Protein AF-A0A350UW18-F1 (afdb_monomer_lite)

Foldseek 3Di:
DPPVVVVPCPPVVVVCVVCVVVDDDDPVVLVVLLVVLLVQLVVLVVQLVVDDDPDPSNVVSVVSNVVSLVVNLCSVVVVVVPDPPPCPVVLVVSCVRRCVVVVNHD

pLDDT: mean 83.83, std 12.59, range [50.53, 97.56]

Secondary structure (DSSP, 8-state):
--GGGTTT---HHHHHHHHGGG----HHHHHHHHHHHHHHHHHHHHHHHHSPTT-HHHHHHHHHHHHHHHHHHHHHHHHHHSPTTS-HHHHHHHIIIIITTTT---

Sequence (106 aa):
MSDVQQELKFPVREARELVKDLMPPNAFIYWVDFLFHIALGWLAFIFCFKSDFLSLSQWVSFFVSAFSLFRAAIFIHELTHLRKGTFQIFRVIWNILCGFPLMIPS

Structure (mmCIF, N/CA/C/O backbone):
data_AF-A0A350UW18-F1
#
_entry.id   AF-A0A350UW18-F1
#
loop_
_atom_site.group_PDB
_atom_site.id
_atom_site.type_symbol
_atom_site.label_atom_id
_atom_site.label_alt_id
_atom_site.label_comp_id
_atom_site.label_asym_id
_atom_site.label_entity_id
_atom_site.label_seq_id
_atom_site.pdbx_PDB_ins_code
_atom_site.Cartn_x
_atom_site.Cartn_y
_atom_site.Cartn_z
_atom_site.occupancy
_atom_site.B_iso_or_equiv
_atom_site.auth_seq_id
_atom_site.auth_comp_id
_atom_site.auth_asym_id
_atom_site.auth_atom_id
_atom_site.pdbx_PDB_model_num
ATOM 1 N N . MET A 1 1 ? 10.771 11.171 55.704 1.00 50.53 1 MET A N 1
ATOM 2 C CA . MET A 1 1 ? 11.251 10.793 54.350 1.00 50.53 1 MET A CA 1
ATOM 3 C C . MET A 1 1 ? 10.412 9.656 53.741 1.00 50.53 1 MET A C 1
ATOM 5 O O . MET A 1 1 ? 10.938 8.885 52.957 1.00 50.53 1 MET A O 1
ATOM 9 N N . SER A 1 2 ? 9.116 9.545 54.063 1.00 58.28 2 SER A N 1
ATOM 10 C CA . SER A 1 2 ? 8.198 8.541 53.484 1.00 58.28 2 SER A CA 1
ATOM 11 C C . SER A 1 2 ? 7.166 9.156 52.536 1.00 58.28 2 SER A C 1
ATOM 13 O O . SER A 1 2 ? 6.803 8.534 51.544 1.00 58.28 2 SER A O 1
ATOM 15 N N . ASP A 1 3 ? 6.747 10.395 52.801 1.00 55.88 3 ASP A N 1
ATOM 16 C CA . ASP A 1 3 ? 5.551 10.961 52.159 1.00 55.88 3 ASP A CA 1
ATOM 17 C C . ASP A 1 3 ? 5.838 11.519 50.755 1.00 55.88 3 ASP A C 1
ATOM 19 O O . ASP A 1 3 ? 4.988 11.472 49.873 1.00 55.88 3 ASP A O 1
ATOM 23 N N . VAL A 1 4 ? 7.085 11.928 50.492 1.00 54.25 4 VAL A N 1
ATOM 24 C CA . VAL A 1 4 ? 7.534 12.415 49.171 1.00 54.25 4 VAL A CA 1
ATOM 25 C C . VAL A 1 4 ? 7.619 11.280 48.135 1.00 54.25 4 VAL A C 1
ATOM 27 O O . VAL A 1 4 ? 7.544 11.522 46.934 1.00 54.25 4 VAL A O 1
ATOM 30 N N . GLN A 1 5 ? 7.745 10.020 48.571 1.00 51.19 5 GLN A N 1
ATOM 31 C CA . GLN A 1 5 ? 7.893 8.874 47.666 1.00 51.19 5 GLN A CA 1
ATOM 32 C C . GLN A 1 5 ? 6.552 8.297 47.179 1.00 51.19 5 GLN A C 1
ATOM 34 O O . GLN A 1 5 ? 6.539 7.574 46.181 1.00 51.19 5 GLN A O 1
ATOM 39 N N . GLN A 1 6 ? 5.430 8.609 47.844 1.00 52.81 6 GLN A N 1
ATOM 40 C CA . GLN A 1 6 ? 4.092 8.190 47.397 1.00 52.81 6 GLN A CA 1
ATOM 41 C C . GLN A 1 6 ? 3.531 9.073 46.273 1.00 52.81 6 GLN A C 1
ATOM 43 O O . GLN A 1 6 ? 2.839 8.553 45.403 1.00 52.81 6 GLN A O 1
ATOM 48 N N . GLU A 1 7 ? 3.895 10.357 46.235 1.00 53.38 7 GLU A N 1
ATOM 49 C CA . GLU A 1 7 ? 3.477 11.328 45.204 1.00 53.38 7 GLU A CA 1
ATOM 50 C C . GLU A 1 7 ? 4.001 10.995 43.788 1.00 53.38 7 GLU A C 1
ATOM 52 O O . GLU A 1 7 ? 3.420 11.402 42.788 1.00 53.38 7 GLU A O 1
ATOM 57 N N . LEU A 1 8 ? 5.079 10.207 43.668 1.00 56.16 8 LEU A N 1
ATOM 58 C CA . LEU A 1 8 ? 5.765 9.927 42.394 1.00 56.16 8 LEU A CA 1
ATOM 59 C C . LEU A 1 8 ? 5.419 8.578 41.747 1.00 56.16 8 LEU A C 1
ATOM 61 O O . LEU A 1 8 ? 6.066 8.169 40.782 1.00 56.16 8 LEU A O 1
ATOM 65 N N . LYS A 1 9 ? 4.394 7.869 42.225 1.00 58.47 9 LYS A N 1
ATOM 66 C CA . LYS A 1 9 ? 3.823 6.745 41.473 1.00 58.47 9 LYS A CA 1
ATOM 67 C C . LYS A 1 9 ? 2.634 7.246 40.675 1.00 58.47 9 LYS A C 1
ATOM 69 O O . LYS A 1 9 ? 1.511 6.899 41.006 1.00 58.47 9 LYS A O 1
ATOM 74 N N . PHE A 1 10 ? 2.885 8.008 39.607 1.00 61.28 10 PHE A N 1
ATOM 75 C CA . PHE A 1 10 ? 1.881 8.181 38.556 1.00 61.28 10 PHE A CA 1
ATOM 76 C C . PHE A 1 10 ? 1.508 6.787 38.043 1.00 61.28 10 PHE A C 1
ATOM 78 O O . PHE A 1 10 ? 2.329 6.140 37.377 1.00 61.28 10 PHE A O 1
ATOM 85 N N . PRO A 1 11 ? 0.321 6.257 38.379 1.00 75.94 11 PRO A N 1
ATOM 86 C CA . PRO A 1 11 ? -0.048 4.922 37.966 1.00 75.94 11 PRO A CA 1
ATOM 87 C C . PRO A 1 11 ? -0.171 4.960 36.445 1.00 75.94 11 PRO A C 1
ATOM 89 O O . PRO A 1 11 ? -0.958 5.731 35.901 1.00 75.94 11 PRO A O 1
ATOM 92 N N . VAL A 1 12 ? 0.579 4.110 35.737 1.00 75.75 12 VAL A N 1
ATOM 93 C CA . VAL A 1 12 ? 0.568 4.027 34.258 1.00 75.75 12 VAL A CA 1
ATOM 94 C C . VAL A 1 12 ? -0.861 3.940 33.694 1.00 75.75 12 VAL A C 1
ATOM 96 O O . VAL A 1 12 ? -1.136 4.385 32.583 1.00 75.75 12 VAL A O 1
ATOM 99 N N . ARG A 1 13 ? -1.795 3.402 34.486 1.00 76.12 13 ARG A N 1
ATOM 100 C CA . ARG A 1 13 ? -3.225 3.332 34.185 1.00 76.12 13 ARG A CA 1
ATOM 101 C C . ARG A 1 13 ? -3.920 4.701 34.115 1.00 76.12 13 ARG A C 1
ATOM 103 O O . ARG A 1 13 ? -4.663 4.913 33.165 1.00 76.12 13 ARG A O 1
ATOM 110 N N . GLU A 1 14 ? -3.690 5.606 35.066 1.00 81.50 14 GLU A N 1
ATOM 111 C CA . GLU A 1 14 ? -4.287 6.957 35.062 1.00 81.50 14 GLU A CA 1
ATOM 112 C C . GLU A 1 14 ? -3.749 7.798 33.905 1.00 81.50 14 GLU A C 1
ATOM 114 O O . GLU A 1 14 ? -4.520 8.424 33.181 1.00 81.50 14 GLU A O 1
ATOM 119 N N . ALA A 1 15 ? -2.439 7.725 33.653 1.00 80.00 15 ALA A N 1
ATOM 120 C CA . ALA A 1 15 ? -1.832 8.374 32.493 1.00 80.00 15 ALA A CA 1
ATOM 121 C C . ALA A 1 15 ? -2.419 7.852 31.165 1.00 80.00 15 ALA A C 1
ATOM 123 O O . ALA A 1 15 ? -2.657 8.628 30.241 1.00 80.00 15 ALA A O 1
ATOM 124 N N . ARG A 1 16 ? -2.704 6.544 31.063 1.00 76.12 16 ARG A N 1
ATOM 125 C CA . ARG A 1 16 ? -3.320 5.942 29.867 1.00 76.12 16 ARG A CA 1
ATOM 126 C C . ARG A 1 16 ? -4.783 6.369 29.678 1.00 76.12 16 ARG A C 1
ATOM 128 O O . ARG A 1 16 ? -5.187 6.566 28.536 1.00 76.12 16 ARG A O 1
ATOM 135 N N . GLU A 1 17 ? -5.558 6.530 30.753 1.00 81.06 17 GLU A N 1
ATOM 136 C CA . GLU A 1 17 ? -6.936 7.057 30.688 1.00 81.06 17 GLU A CA 1
ATOM 137 C C . GLU A 1 17 ? -6.966 8.519 30.218 1.00 81.06 17 GLU A C 1
ATOM 139 O O . GLU A 1 17 ? -7.774 8.856 29.359 1.00 81.06 17 GLU A O 1
ATOM 144 N N . LEU A 1 18 ? -6.043 9.365 30.692 1.00 82.88 18 LEU A N 1
ATOM 145 C CA . LEU A 1 18 ? -5.965 10.778 30.291 1.00 82.88 18 LEU A CA 1
ATOM 146 C C . LEU A 1 18 ? -5.613 10.980 28.805 1.00 82.88 18 LEU A C 1
ATOM 148 O O . LEU A 1 18 ? -6.018 11.972 28.207 1.00 82.88 18 LEU A O 1
ATOM 152 N N . VAL A 1 19 ? -4.856 10.053 28.202 1.00 80.38 19 VAL A N 1
ATOM 153 C CA . VAL A 1 19 ? -4.343 10.174 26.818 1.00 80.38 19 VAL A CA 1
ATOM 154 C C . VAL A 1 19 ? -5.155 9.350 25.808 1.00 80.38 19 VAL A C 1
ATOM 156 O O . VAL A 1 19 ? -5.009 9.519 24.599 1.00 80.38 19 VAL A O 1
ATOM 159 N N . LYS A 1 20 ? -6.053 8.479 26.276 1.00 72.62 20 LYS A N 1
ATOM 160 C CA . LYS A 1 20 ? -6.897 7.600 25.448 1.00 72.62 20 LYS A CA 1
ATOM 161 C C . LYS A 1 20 ? -7.617 8.338 24.315 1.00 72.62 20 LYS A C 1
ATOM 163 O O . LYS A 1 20 ? -7.659 7.831 23.196 1.00 72.62 20 LYS A O 1
ATOM 168 N N . ASP A 1 21 ? -8.156 9.518 24.600 1.00 73.81 21 ASP A N 1
ATOM 169 C CA . ASP A 1 21 ? -8.975 10.271 23.644 1.00 73.81 21 ASP A CA 1
ATOM 170 C C . ASP A 1 21 ? -8.132 11.103 22.657 1.00 73.81 21 ASP A C 1
ATOM 172 O O . ASP A 1 21 ? -8.670 11.662 21.703 1.00 73.81 21 ASP A O 1
ATOM 176 N N . LEU A 1 22 ? -6.804 11.149 22.837 1.00 74.88 22 LEU A N 1
ATOM 177 C CA . LEU A 1 22 ? -5.872 11.874 21.964 1.00 74.88 22 LEU A CA 1
ATOM 178 C C . LEU A 1 22 ? -5.403 11.055 20.752 1.00 74.88 22 LEU A C 1
ATOM 180 O O . LEU A 1 22 ? -4.816 11.620 19.833 1.00 74.88 22 LEU A O 1
ATOM 184 N N . MET A 1 23 ? -5.657 9.741 20.721 1.00 71.06 23 MET A N 1
ATOM 185 C CA . MET A 1 23 ? -5.215 8.851 19.634 1.00 71.06 23 MET A CA 1
ATOM 186 C C . MET A 1 23 ? -6.375 8.129 18.919 1.00 71.06 23 MET A C 1
ATOM 188 O O . MET A 1 23 ? -6.309 6.908 18.742 1.00 71.06 23 MET A O 1
ATOM 192 N N . PRO A 1 24 ? -7.457 8.817 18.495 1.00 71.88 24 PRO A N 1
ATOM 193 C CA . PRO A 1 24 ? -8.487 8.169 17.698 1.00 71.88 24 PRO A CA 1
ATOM 194 C C . PRO A 1 24 ? -7.901 7.775 16.328 1.00 71.88 24 PRO A C 1
ATOM 196 O O . PRO A 1 24 ? -7.404 8.636 15.596 1.00 71.88 24 PRO A O 1
ATOM 199 N N . PRO A 1 25 ? -7.941 6.488 15.940 1.00 72.69 25 PRO A N 1
ATOM 200 C CA . PRO A 1 25 ? -7.420 6.057 14.650 1.00 72.69 25 PRO A CA 1
ATOM 201 C C . PRO A 1 25 ? -8.272 6.639 13.515 1.00 72.69 25 PRO A C 1
ATOM 203 O O . PRO A 1 25 ? -9.467 6.362 13.408 1.00 72.69 25 PRO A O 1
ATOM 206 N N . ASN A 1 26 ? -7.656 7.436 12.639 1.00 81.44 26 ASN A N 1
ATOM 207 C CA . ASN A 1 26 ? -8.348 8.036 11.501 1.00 81.44 26 ASN A CA 1
ATOM 208 C C . ASN A 1 26 ? -8.336 7.107 10.283 1.00 81.44 26 ASN A C 1
ATOM 210 O O . ASN A 1 26 ? -7.373 7.094 9.518 1.00 81.44 26 ASN A O 1
ATOM 214 N N . ALA A 1 27 ? -9.450 6.402 10.068 1.00 82.12 27 ALA A N 1
ATOM 215 C CA . ALA A 1 27 ? -9.662 5.469 8.961 1.00 82.12 27 ALA A CA 1
ATOM 216 C C . ALA A 1 27 ? -9.271 6.003 7.577 1.00 82.12 27 ALA A C 1
ATOM 218 O O . ALA A 1 27 ? -8.756 5.246 6.757 1.00 82.12 27 ALA A O 1
ATOM 219 N N . PHE A 1 28 ? -9.516 7.285 7.310 1.00 86.06 28 PHE A N 1
ATOM 220 C CA . PHE A 1 28 ? -9.254 7.880 6.004 1.00 86.06 28 PHE A CA 1
ATOM 221 C C . PHE A 1 28 ? -7.759 7.882 5.675 1.00 86.06 28 PHE A C 1
ATOM 223 O O . PHE A 1 28 ? -7.376 7.536 4.561 1.00 86.06 28 PHE A O 1
ATOM 230 N N . ILE A 1 29 ? -6.914 8.187 6.663 1.00 87.25 29 ILE A N 1
ATOM 231 C CA . ILE A 1 29 ? -5.457 8.194 6.492 1.00 87.25 29 ILE A CA 1
ATOM 232 C C . ILE A 1 29 ? -4.960 6.781 6.161 1.00 87.25 29 ILE A C 1
ATOM 234 O O . ILE A 1 29 ? -4.182 6.618 5.226 1.00 87.25 29 ILE A O 1
ATOM 238 N N . TYR A 1 30 ? -5.478 5.761 6.855 1.00 86.38 30 TYR A N 1
ATOM 239 C CA . TYR A 1 30 ? -5.156 4.353 6.586 1.00 86.38 30 TYR A CA 1
ATOM 240 C C . TYR A 1 30 ? -5.519 3.946 5.150 1.00 86.38 30 TYR A C 1
ATOM 242 O O . TYR A 1 30 ? -4.713 3.333 4.455 1.00 86.38 30 TYR A O 1
ATOM 250 N N . TRP A 1 31 ? -6.721 4.305 4.690 1.00 89.19 31 TRP A N 1
ATOM 251 C CA . TRP A 1 31 ? -7.177 4.004 3.330 1.00 89.19 31 TRP A CA 1
ATOM 252 C C . TRP A 1 3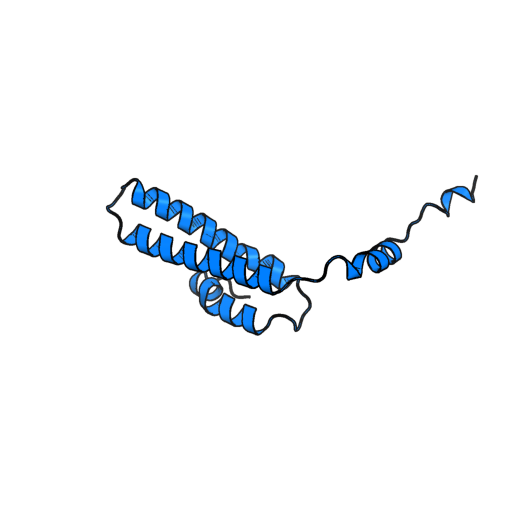1 ? -6.346 4.696 2.258 1.00 89.19 31 TRP A C 1
ATOM 254 O O . TRP A 1 31 ? -5.937 4.043 1.300 1.00 89.19 31 TRP A O 1
ATOM 264 N N . VAL A 1 32 ? -6.103 5.998 2.410 1.00 92.44 32 VAL A N 1
ATOM 265 C CA . VAL A 1 32 ? -5.357 6.778 1.419 1.00 92.44 32 VAL A CA 1
ATOM 266 C C . VAL A 1 32 ? -3.913 6.295 1.333 1.00 92.44 32 VAL A C 1
ATOM 268 O O . VAL A 1 32 ? -3.431 6.073 0.225 1.00 92.44 32 VAL A O 1
ATOM 271 N N . ASP A 1 33 ? -3.247 6.069 2.469 1.00 91.81 33 ASP A N 1
ATOM 272 C CA . ASP A 1 33 ? -1.872 5.563 2.485 1.00 91.81 33 ASP A CA 1
ATOM 273 C C . ASP A 1 33 ? -1.780 4.186 1.818 1.00 91.81 33 ASP A C 1
ATOM 275 O O . ASP A 1 33 ? -0.972 3.995 0.908 1.00 91.81 33 ASP A O 1
ATOM 279 N N . PHE A 1 34 ? -2.657 3.252 2.197 1.00 91.75 34 PHE A N 1
ATOM 280 C CA . PHE A 1 34 ? -2.649 1.910 1.626 1.00 91.75 34 PHE A CA 1
ATOM 281 C C . PHE A 1 34 ? -2.949 1.910 0.124 1.00 91.75 34 PHE A C 1
ATOM 283 O O . PHE A 1 34 ? -2.186 1.325 -0.646 1.00 91.75 34 PHE A O 1
ATOM 290 N N . LEU A 1 35 ? -4.027 2.577 -0.308 1.00 93.44 35 LEU A N 1
ATOM 291 C CA . LEU A 1 35 ? -4.424 2.619 -1.718 1.00 93.44 35 LEU A CA 1
ATOM 292 C C . LEU A 1 35 ? -3.365 3.298 -2.587 1.00 93.44 35 LEU A C 1
ATOM 294 O O . LEU A 1 35 ? -3.104 2.842 -3.699 1.00 93.44 35 LEU A O 1
ATOM 298 N N . PHE A 1 36 ? -2.729 4.351 -2.074 1.00 95.44 36 PHE A N 1
ATOM 299 C CA . PHE A 1 36 ? -1.646 5.023 -2.776 1.00 95.44 36 PHE A CA 1
ATOM 300 C C . PHE A 1 36 ? -0.455 4.082 -2.994 1.00 95.44 36 PHE A C 1
ATOM 302 O O . PHE A 1 36 ? -0.014 3.908 -4.130 1.00 95.44 36 PHE A O 1
ATOM 309 N N . HIS A 1 37 ? 0.034 3.425 -1.938 1.00 95.62 37 HIS A N 1
ATOM 310 C CA . HIS A 1 37 ? 1.219 2.569 -2.037 1.00 95.62 37 HIS A CA 1
ATOM 311 C C . HIS A 1 37 ? 0.957 1.277 -2.814 1.00 95.62 37 HIS A C 1
ATOM 313 O O . HIS A 1 37 ? 1.817 0.857 -3.587 1.00 95.62 37 HIS A O 1
ATOM 319 N N . ILE A 1 38 ? -0.220 0.660 -2.671 1.00 95.19 38 ILE A N 1
ATOM 320 C CA . ILE A 1 38 ? -0.541 -0.562 -3.420 1.00 95.19 38 ILE A CA 1
ATOM 321 C C . ILE A 1 38 ? -0.706 -0.264 -4.915 1.00 95.19 38 ILE A C 1
ATOM 323 O O . ILE A 1 38 ? -0.163 -0.992 -5.745 1.00 95.19 38 ILE A O 1
ATOM 327 N N . ALA A 1 39 ? -1.373 0.841 -5.275 1.00 96.31 39 ALA A N 1
ATOM 328 C CA . ALA A 1 39 ? -1.512 1.254 -6.669 1.00 96.31 39 ALA A CA 1
ATOM 329 C C . ALA A 1 39 ? -0.152 1.624 -7.271 1.00 96.31 39 ALA A C 1
ATOM 331 O O . ALA A 1 39 ? 0.194 1.137 -8.347 1.00 96.31 39 ALA A O 1
ATOM 332 N N . LEU A 1 40 ? 0.649 2.424 -6.559 1.00 97.44 40 LEU A N 1
ATOM 333 C CA . LEU A 1 40 ? 1.992 2.798 -6.997 1.00 97.44 40 LEU A CA 1
ATOM 334 C C . LEU A 1 40 ? 2.895 1.569 -7.160 1.00 97.44 40 LEU A C 1
ATOM 336 O O . LEU A 1 40 ? 3.595 1.455 -8.163 1.00 97.44 40 LEU A O 1
ATOM 340 N N . GLY A 1 41 ? 2.836 0.628 -6.215 1.00 96.62 41 GLY A N 1
ATOM 341 C CA . GLY A 1 41 ? 3.624 -0.601 -6.225 1.00 96.62 41 GLY A CA 1
ATOM 342 C C . GLY A 1 41 ? 3.335 -1.488 -7.432 1.00 96.62 41 GLY A C 1
ATOM 343 O O . GLY A 1 41 ? 4.268 -1.883 -8.138 1.00 96.62 41 GLY A O 1
ATOM 344 N N . TRP A 1 42 ? 2.054 -1.749 -7.711 1.00 96.69 42 TRP A N 1
ATOM 345 C CA . TRP A 1 42 ? 1.632 -2.560 -8.857 1.00 96.69 42 TRP A CA 1
ATOM 346 C C . TRP A 1 42 ? 1.845 -1.856 -10.197 1.00 96.69 42 TRP A C 1
ATOM 348 O O . TRP A 1 42 ? 2.287 -2.490 -11.154 1.00 96.69 42 TRP A O 1
ATOM 358 N N . LEU A 1 43 ? 1.585 -0.547 -10.285 1.00 97.06 43 LEU A N 1
ATOM 359 C CA . LEU A 1 43 ? 1.859 0.212 -11.507 1.00 97.06 43 LEU A CA 1
ATOM 360 C C . LEU A 1 43 ? 3.356 0.210 -11.817 1.00 97.06 43 LEU A C 1
ATOM 362 O O . LEU A 1 43 ? 3.744 -0.135 -12.933 1.00 97.06 43 LEU A O 1
ATOM 366 N N . ALA A 1 44 ? 4.202 0.517 -10.831 1.00 96.81 44 ALA A N 1
ATOM 367 C CA . ALA A 1 44 ? 5.650 0.482 -10.995 1.00 96.81 44 ALA A CA 1
ATOM 368 C C . ALA A 1 44 ? 6.149 -0.924 -11.367 1.00 96.81 44 ALA A C 1
ATOM 370 O O . ALA A 1 44 ? 7.019 -1.048 -12.224 1.00 96.81 44 ALA A O 1
ATOM 371 N N . PHE A 1 45 ? 5.550 -1.981 -10.811 1.00 96.00 45 PHE A N 1
ATOM 372 C CA . PHE A 1 45 ? 5.851 -3.362 -11.194 1.00 96.00 45 PHE A CA 1
ATOM 373 C C . PHE A 1 45 ? 5.558 -3.622 -12.681 1.00 96.00 45 PHE A C 1
ATOM 375 O O . PHE A 1 45 ? 6.418 -4.110 -13.413 1.00 96.00 45 PHE A O 1
ATOM 382 N N . ILE A 1 46 ? 4.373 -3.232 -13.161 1.00 96.06 46 ILE A N 1
ATOM 383 C CA . ILE A 1 46 ? 3.987 -3.383 -14.573 1.00 96.06 46 ILE A CA 1
ATOM 384 C C . ILE A 1 46 ? 4.920 -2.569 -15.486 1.00 96.06 46 ILE A C 1
ATOM 386 O O . ILE A 1 46 ? 5.342 -3.063 -16.532 1.00 96.06 46 ILE A O 1
ATOM 390 N N . PHE A 1 47 ? 5.279 -1.343 -15.095 1.00 95.06 47 PHE A N 1
ATOM 391 C CA . PHE A 1 47 ? 6.238 -0.513 -15.836 1.00 95.06 47 PHE A CA 1
ATOM 392 C C . PHE A 1 47 ? 7.648 -1.115 -15.862 1.00 95.06 47 PHE A C 1
ATOM 394 O O . PHE A 1 47 ? 8.313 -1.060 -16.897 1.00 95.06 47 PHE A O 1
ATOM 401 N N . CYS A 1 48 ? 8.082 -1.741 -14.766 1.00 94.81 48 CYS A N 1
ATOM 402 C CA . CYS A 1 48 ? 9.349 -2.465 -14.694 1.00 94.81 48 CYS A CA 1
ATOM 403 C C . CYS A 1 48 ? 9.385 -3.630 -15.696 1.00 94.81 48 CYS A C 1
ATOM 405 O O . CYS A 1 48 ? 10.397 -3.832 -16.363 1.00 94.81 48 CYS A O 1
ATOM 407 N N . PHE A 1 49 ? 8.277 -4.364 -15.845 1.00 93.31 49 PHE A N 1
ATOM 408 C CA . PHE A 1 49 ? 8.163 -5.466 -16.809 1.00 93.31 49 PHE A CA 1
ATOM 409 C C . PHE A 1 49 ? 8.103 -5.015 -18.271 1.00 93.31 49 PHE A C 1
ATOM 411 O O . PHE A 1 49 ? 8.531 -5.753 -19.152 1.00 93.31 49 PHE A O 1
ATOM 418 N N . LYS A 1 50 ? 7.560 -3.823 -18.541 1.00 94.44 50 LYS A N 1
ATOM 419 C CA . LYS A 1 50 ? 7.483 -3.255 -19.897 1.00 94.44 50 LYS A CA 1
ATOM 420 C C . LYS A 1 50 ? 8.747 -2.515 -20.333 1.00 94.44 50 LYS A C 1
ATOM 422 O O . LYS A 1 50 ? 8.862 -2.182 -21.506 1.00 94.44 50 LYS A O 1
ATOM 427 N N . SER A 1 51 ? 9.638 -2.199 -19.397 1.00 92.31 51 SER A N 1
ATOM 428 C CA . SER A 1 51 ? 10.877 -1.479 -19.686 1.00 92.31 51 SER A CA 1
ATOM 429 C C . SER A 1 51 ? 11.918 -2.397 -20.320 1.00 92.31 51 SER A C 1
ATOM 431 O O . SER A 1 51 ? 11.969 -3.589 -20.017 1.00 92.31 51 SER A O 1
ATOM 433 N N . ASP A 1 52 ? 12.786 -1.818 -21.149 1.00 91.50 52 ASP A N 1
ATOM 434 C CA . ASP A 1 52 ? 13.913 -2.536 -21.740 1.00 91.50 52 ASP A CA 1
ATOM 435 C C . ASP A 1 52 ? 14.840 -3.122 -20.668 1.00 91.50 52 ASP A C 1
ATOM 437 O O . ASP A 1 52 ? 15.061 -2.529 -19.604 1.00 91.50 52 ASP A O 1
ATOM 441 N N . PHE A 1 53 ? 15.403 -4.291 -20.976 1.00 88.81 53 PHE A N 1
ATOM 442 C CA . PHE A 1 53 ? 16.260 -5.035 -20.062 1.00 88.81 53 PHE A CA 1
ATOM 443 C C . PHE A 1 53 ? 17.504 -4.217 -19.681 1.00 88.81 53 PHE A C 1
ATOM 445 O O . PHE A 1 53 ? 18.256 -3.776 -20.547 1.00 88.81 53 PHE A O 1
ATOM 452 N N . LEU A 1 54 ? 17.716 -4.032 -18.373 1.00 88.88 54 LEU A N 1
ATOM 453 C CA . LEU A 1 54 ? 18.789 -3.241 -17.752 1.00 88.88 54 LEU A CA 1
ATOM 454 C C . LEU A 1 54 ? 18.741 -1.726 -18.022 1.00 88.88 54 LEU A C 1
ATOM 456 O O . LEU A 1 54 ? 19.722 -1.026 -17.767 1.00 88.88 54 LEU A O 1
ATOM 460 N N . SER A 1 55 ? 17.602 -1.191 -18.467 1.00 93.00 55 SER A N 1
ATOM 461 C CA . SER A 1 55 ? 17.400 0.258 -18.565 1.00 93.00 55 SER A CA 1
ATOM 462 C C . SER A 1 55 ? 17.375 0.933 -17.185 1.00 93.00 55 SER A C 1
ATOM 464 O O . SER A 1 55 ? 16.913 0.363 -16.192 1.00 93.00 55 SER A O 1
ATOM 466 N N . LEU A 1 56 ? 17.789 2.204 -17.125 1.00 94.00 56 LEU A N 1
ATOM 467 C CA . LEU A 1 56 ? 17.622 3.050 -15.938 1.00 94.00 56 LEU A CA 1
ATOM 468 C C . LEU A 1 56 ? 16.150 3.110 -15.493 1.00 94.00 56 LEU A C 1
ATOM 470 O O . LEU A 1 56 ? 15.867 3.071 -14.297 1.00 94.00 56 LEU A O 1
ATOM 474 N N . SER A 1 57 ? 15.210 3.160 -16.445 1.00 92.50 57 SER A N 1
ATOM 475 C CA . SER A 1 57 ? 13.773 3.179 -16.144 1.00 92.50 57 SER A CA 1
ATOM 476 C C . SER A 1 57 ? 13.331 1.904 -15.431 1.00 92.50 57 SER A C 1
ATOM 478 O O . SER A 1 57 ? 12.572 1.980 -14.468 1.00 92.50 57 SER A O 1
ATOM 480 N N . GLN A 1 58 ? 13.861 0.749 -15.847 1.00 94.81 58 GLN A N 1
ATOM 481 C CA . GLN A 1 58 ? 13.577 -0.533 -15.216 1.00 94.81 58 GLN A CA 1
ATOM 482 C C . GLN A 1 58 ? 14.045 -0.536 -13.760 1.00 94.81 58 GLN A C 1
ATOM 484 O O . GLN A 1 58 ? 13.271 -0.887 -12.874 1.00 94.81 58 GLN A O 1
ATOM 489 N N . TRP A 1 59 ? 15.273 -0.080 -13.497 1.00 95.94 59 TRP A N 1
ATOM 490 C CA . TRP A 1 59 ? 15.809 0.010 -12.138 1.00 95.94 59 TRP A CA 1
ATOM 491 C C . TRP A 1 59 ? 15.003 0.955 -11.249 1.00 95.94 59 TRP A C 1
ATOM 493 O O . TRP A 1 59 ? 14.657 0.596 -10.124 1.00 95.94 59 TRP A O 1
ATOM 503 N N . VAL A 1 60 ? 14.651 2.141 -11.750 1.00 96.31 60 VAL A N 1
ATOM 504 C CA . VAL A 1 60 ? 13.820 3.094 -11.000 1.00 96.31 60 VAL A CA 1
ATOM 505 C C . VAL A 1 60 ? 12.457 2.478 -10.681 1.00 96.31 60 VAL A C 1
ATOM 507 O O . VAL A 1 60 ? 12.041 2.479 -9.523 1.00 96.31 60 VAL A O 1
ATOM 510 N N . SER A 1 61 ? 11.781 1.896 -11.674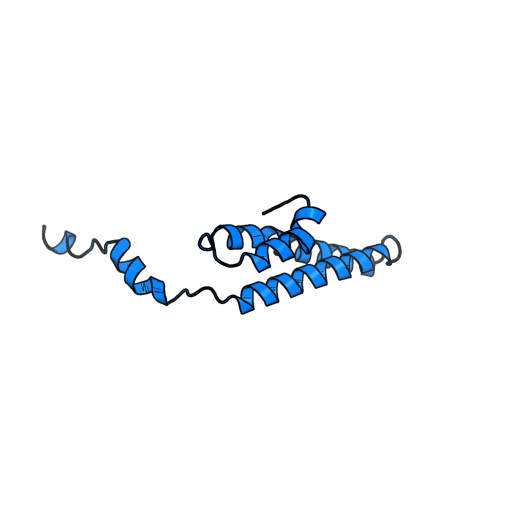 1.00 95.50 61 SER A N 1
ATOM 511 C CA . SER A 1 61 ? 10.494 1.225 -11.476 1.00 95.50 61 SER A CA 1
ATOM 512 C C . SER A 1 61 ? 10.593 0.038 -10.515 1.00 95.50 61 SER A C 1
ATOM 514 O O . SER A 1 61 ? 9.698 -0.141 -9.690 1.00 95.50 61 SER A O 1
ATOM 516 N N . PHE A 1 62 ? 11.685 -0.728 -10.559 1.00 96.19 62 PHE A N 1
ATOM 517 C CA . PHE A 1 62 ? 11.945 -1.824 -9.630 1.00 96.19 62 PHE A CA 1
ATOM 518 C C . PHE A 1 62 ? 12.010 -1.331 -8.182 1.00 96.19 62 PHE A C 1
ATOM 520 O O . PHE A 1 62 ? 11.267 -1.826 -7.337 1.00 96.19 62 PHE A O 1
ATOM 527 N N . PHE A 1 63 ? 12.836 -0.320 -7.891 1.00 97.56 63 PHE A N 1
ATOM 528 C CA . PHE A 1 63 ? 12.958 0.211 -6.531 1.00 97.56 63 PHE A CA 1
ATOM 529 C C . PHE A 1 63 ? 11.654 0.844 -6.045 1.00 97.56 63 PHE A C 1
ATOM 531 O O . PHE A 1 63 ? 11.230 0.580 -4.921 1.00 97.56 63 PHE A O 1
ATOM 538 N N . VAL A 1 64 ? 10.976 1.625 -6.893 1.00 97.25 64 VAL A N 1
ATOM 539 C CA . VAL A 1 64 ? 9.677 2.224 -6.545 1.00 97.25 64 VAL A CA 1
ATOM 540 C C . VAL A 1 64 ? 8.653 1.136 -6.222 1.00 97.25 64 VAL A C 1
ATOM 542 O O . VAL A 1 64 ? 7.956 1.240 -5.210 1.00 97.25 64 VAL A O 1
ATOM 545 N N . SER A 1 65 ? 8.594 0.077 -7.033 1.00 96.81 65 SER A N 1
ATOM 546 C CA . SER A 1 65 ? 7.703 -1.058 -6.801 1.00 96.81 65 SER A CA 1
ATOM 547 C C . SER A 1 65 ? 8.032 -1.765 -5.488 1.00 96.81 65 SER A C 1
ATOM 549 O O . SER A 1 65 ? 7.149 -1.923 -4.645 1.00 96.81 65 SER A O 1
ATOM 551 N N . ALA A 1 66 ? 9.306 -2.100 -5.272 1.00 95.88 66 ALA A N 1
ATOM 552 C CA . ALA A 1 66 ? 9.771 -2.801 -4.082 1.00 95.88 66 ALA A CA 1
ATOM 553 C C . ALA A 1 66 ? 9.438 -2.032 -2.796 1.00 95.88 66 ALA A C 1
ATOM 555 O O . ALA A 1 66 ? 8.802 -2.588 -1.902 1.00 95.88 66 ALA A O 1
ATOM 556 N N . PHE A 1 67 ? 9.795 -0.746 -2.707 1.00 96.75 67 PHE A N 1
ATOM 557 C CA . PHE A 1 67 ? 9.524 0.059 -1.511 1.00 96.75 67 PHE A CA 1
ATOM 558 C C . PHE A 1 67 ? 8.026 0.292 -1.281 1.00 96.75 67 PHE A C 1
ATOM 560 O O . PHE A 1 67 ? 7.569 0.242 -0.138 1.00 96.75 67 PHE A O 1
ATOM 567 N N . SER A 1 68 ? 7.251 0.510 -2.347 1.00 95.94 68 SER A N 1
ATOM 568 C CA . SER A 1 68 ? 5.807 0.750 -2.220 1.00 95.94 68 SER A CA 1
ATOM 569 C C . SER A 1 68 ? 5.064 -0.509 -1.771 1.00 95.94 68 SER A C 1
ATOM 571 O O . SER A 1 68 ? 4.264 -0.446 -0.837 1.00 95.94 68 SER A O 1
ATOM 573 N N . LEU A 1 69 ? 5.374 -1.665 -2.372 1.00 94.38 69 LEU A N 1
ATOM 574 C CA . LEU A 1 69 ? 4.794 -2.951 -1.976 1.00 94.38 69 LEU A CA 1
ATOM 575 C C . LEU A 1 69 ? 5.237 -3.353 -0.567 1.00 94.38 69 LEU A C 1
ATOM 577 O O . LEU A 1 69 ? 4.413 -3.814 0.217 1.00 94.38 69 LEU A O 1
ATOM 581 N N . PHE A 1 70 ? 6.500 -3.114 -0.205 1.00 93.56 70 PHE A N 1
ATOM 582 C CA . PHE A 1 70 ? 7.001 -3.373 1.145 1.00 93.56 70 PHE A CA 1
ATOM 583 C C . PHE A 1 70 ? 6.262 -2.548 2.203 1.00 93.56 70 PHE A C 1
ATOM 585 O O . PHE A 1 70 ? 5.841 -3.091 3.226 1.00 93.56 70 PHE A O 1
ATOM 592 N N . ARG A 1 71 ? 6.032 -1.253 1.944 1.00 92.62 71 ARG A N 1
ATOM 593 C CA . ARG A 1 71 ? 5.236 -0.400 2.837 1.00 92.62 71 ARG A CA 1
ATOM 594 C C . ARG A 1 71 ? 3.793 -0.888 2.948 1.00 92.62 71 ARG A C 1
ATOM 596 O O . ARG A 1 71 ? 3.286 -0.999 4.061 1.00 92.62 71 ARG A O 1
ATOM 603 N N . ALA A 1 72 ? 3.161 -1.236 1.826 1.00 91.50 72 ALA A N 1
ATOM 604 C CA . ALA A 1 72 ? 1.803 -1.781 1.816 1.00 91.50 72 ALA A CA 1
ATOM 605 C C . ALA A 1 72 ? 1.694 -3.136 2.544 1.00 91.50 72 ALA A C 1
ATOM 607 O O . ALA A 1 72 ? 0.655 -3.430 3.140 1.00 91.50 72 ALA A O 1
ATOM 608 N N . ALA A 1 73 ? 2.756 -3.948 2.516 1.00 90.00 73 ALA A N 1
ATOM 609 C CA . ALA A 1 73 ? 2.834 -5.215 3.231 1.00 90.00 73 ALA A CA 1
ATOM 610 C C . ALA A 1 73 ? 2.992 -5.000 4.742 1.00 90.00 73 ALA A C 1
ATOM 612 O O . ALA A 1 73 ? 2.176 -5.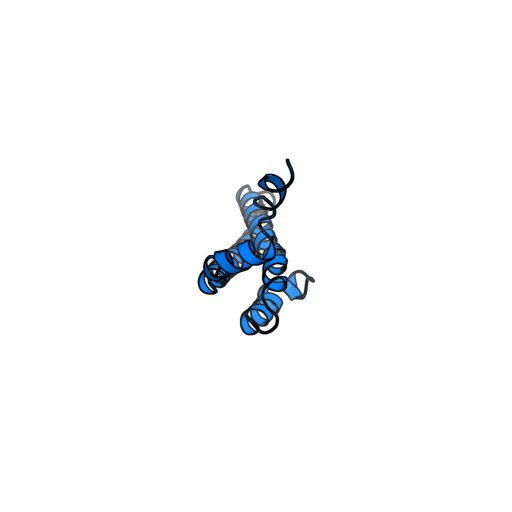507 5.503 1.00 90.00 73 ALA A O 1
ATOM 613 N N . ILE A 1 74 ? 3.972 -4.200 5.188 1.00 89.00 74 ILE A N 1
ATOM 614 C CA . ILE A 1 74 ? 4.205 -3.943 6.624 1.00 89.00 74 ILE A CA 1
ATOM 615 C C . ILE A 1 74 ? 3.010 -3.273 7.293 1.00 89.00 74 ILE A C 1
ATOM 617 O O . ILE A 1 74 ? 2.752 -3.515 8.472 1.00 89.00 74 ILE A O 1
ATOM 621 N N . PHE A 1 75 ? 2.250 -2.475 6.547 1.00 84.31 75 PHE A N 1
ATOM 622 C CA . PHE A 1 75 ? 1.031 -1.838 7.030 1.00 84.31 75 PHE A CA 1
ATOM 623 C C . PHE A 1 75 ? 0.060 -2.815 7.715 1.00 84.31 75 PHE A C 1
ATOM 625 O O . PHE A 1 75 ? -0.683 -2.426 8.619 1.00 84.31 75 PHE A O 1
ATOM 632 N N . ILE A 1 76 ? 0.085 -4.100 7.345 1.00 79.62 76 ILE A N 1
ATOM 633 C CA . ILE A 1 76 ? -0.761 -5.096 7.995 1.00 79.62 76 ILE A CA 1
ATOM 634 C C . ILE A 1 76 ? -0.476 -5.270 9.482 1.00 79.62 76 ILE A C 1
ATOM 636 O O . ILE A 1 76 ? -1.409 -5.503 10.250 1.00 79.62 76 ILE A O 1
ATOM 640 N N . HIS A 1 77 ? 0.777 -5.094 9.907 1.00 80.44 77 HIS A N 1
ATOM 641 C CA . HIS A 1 77 ? 1.142 -5.170 11.316 1.00 80.44 77 HIS A CA 1
ATOM 642 C C . HIS A 1 77 ? 0.338 -4.152 12.132 1.00 80.44 77 HIS A C 1
ATOM 644 O O . HIS A 1 77 ? -0.257 -4.516 13.145 1.00 80.44 77 HIS A O 1
ATOM 650 N N . GLU A 1 78 ? 0.191 -2.927 11.628 1.00 80.94 78 GLU A N 1
ATOM 651 C CA . GLU A 1 78 ? -0.609 -1.885 12.277 1.00 80.94 78 GLU A CA 1
ATOM 652 C C . GLU A 1 78 ? -2.104 -2.247 12.304 1.00 80.94 78 GLU A C 1
ATOM 654 O O . GLU A 1 78 ? -2.772 -2.121 13.331 1.00 80.94 78 GLU A O 1
ATOM 659 N N . LEU A 1 79 ? -2.631 -2.796 11.203 1.00 74.69 79 LEU A N 1
ATOM 660 C CA . LEU A 1 79 ? -4.033 -3.215 11.119 1.00 74.69 79 LEU A CA 1
ATOM 661 C C . LEU A 1 79 ? -4.374 -4.328 12.121 1.00 74.69 79 LEU A C 1
ATOM 663 O O . LEU A 1 79 ? -5.471 -4.333 12.682 1.00 74.69 79 LEU A O 1
ATOM 667 N N . THR A 1 80 ? -3.443 -5.252 12.376 1.00 74.81 80 THR A N 1
ATOM 668 C CA . THR A 1 80 ? -3.632 -6.319 13.374 1.00 74.81 80 THR A CA 1
ATOM 669 C C . THR A 1 80 ? -3.617 -5.811 14.818 1.00 74.81 80 THR A C 1
ATOM 671 O O . THR A 1 80 ? -4.217 -6.445 15.689 1.00 74.81 80 THR A O 1
ATOM 674 N N . HIS A 1 81 ? -2.994 -4.656 15.078 1.00 76.00 81 HIS A N 1
ATOM 675 C CA . HIS A 1 81 ? -3.016 -3.997 16.386 1.00 76.00 81 HIS A CA 1
ATOM 676 C C . HIS A 1 81 ? -4.307 -3.204 16.642 1.00 76.00 81 HIS A C 1
ATOM 678 O O . HIS A 1 81 ? -4.650 -2.947 17.801 1.00 76.00 81 HIS A O 1
ATOM 684 N N . LEU A 1 82 ? -5.066 -2.859 15.596 1.00 72.19 82 LEU A N 1
ATOM 685 C CA . LEU A 1 82 ? -6.357 -2.190 15.742 1.00 72.19 82 LEU A CA 1
ATOM 686 C C . LEU A 1 82 ? -7.417 -3.119 16.363 1.00 72.19 82 LEU A C 1
ATOM 688 O O . LEU A 1 82 ? -7.414 -4.342 16.209 1.00 72.19 82 LEU A O 1
ATOM 692 N N . ARG A 1 83 ? -8.357 -2.523 17.112 1.00 65.06 83 ARG A N 1
ATOM 693 C CA . ARG A 1 83 ? -9.350 -3.245 17.926 1.00 65.06 83 ARG A CA 1
ATOM 694 C C . ARG A 1 83 ? -10.126 -4.275 17.092 1.00 65.06 83 ARG A C 1
ATOM 696 O O . ARG A 1 83 ? -10.702 -3.939 16.052 1.00 65.06 83 ARG A O 1
ATOM 703 N N . LYS A 1 84 ? -10.206 -5.515 17.597 1.00 61.78 84 LYS A N 1
ATOM 704 C CA . LYS A 1 84 ? -10.967 -6.618 16.985 1.00 61.78 84 LYS A CA 1
ATOM 705 C C . LYS A 1 84 ? -12.408 -6.175 16.684 1.00 61.78 84 LYS A C 1
ATOM 707 O O .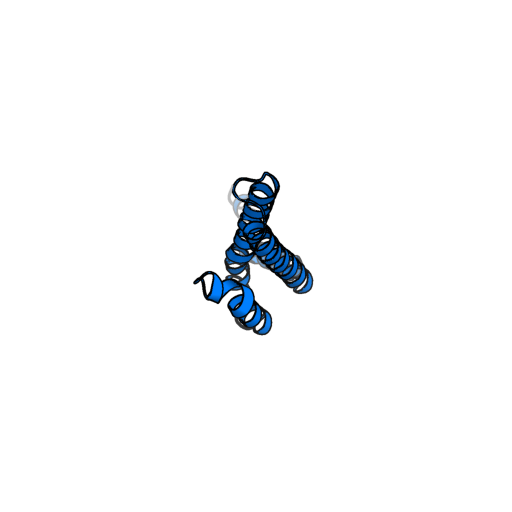 LYS A 1 84 ? -13.111 -5.727 17.583 1.00 61.78 84 LYS A O 1
ATOM 712 N N . GLY A 1 85 ? -12.823 -6.299 15.420 1.00 63.97 85 GLY A N 1
ATOM 713 C CA . GLY A 1 85 ? -14.165 -5.929 14.932 1.00 63.97 85 GLY A CA 1
ATOM 714 C C . GLY A 1 85 ? -14.212 -4.644 14.101 1.00 63.97 85 GLY A C 1
ATOM 715 O O . GLY A 1 85 ? -15.165 -4.426 13.361 1.00 63.97 85 GLY A O 1
ATOM 716 N N . THR A 1 86 ? -13.153 -3.839 14.137 1.00 68.50 86 THR A N 1
ATOM 717 C CA . THR A 1 86 ? -13.029 -2.621 13.326 1.00 68.50 86 THR A CA 1
ATOM 718 C C . THR A 1 86 ? -12.359 -2.955 11.976 1.00 68.50 86 THR A C 1
ATOM 720 O O . THR A 1 86 ? -11.599 -3.920 11.885 1.00 68.50 86 THR A O 1
ATOM 723 N N . PHE A 1 87 ? -12.663 -2.21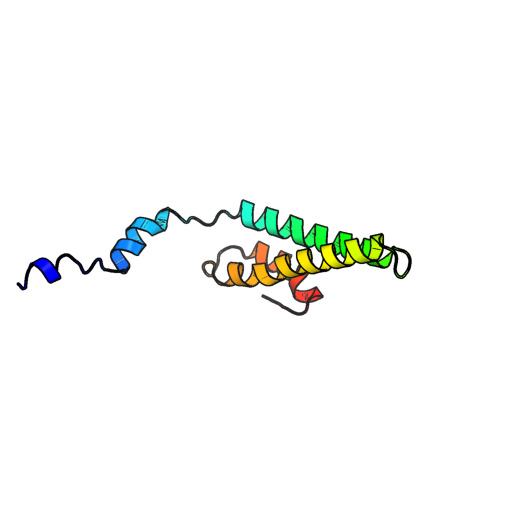4 10.900 1.00 77.00 87 PHE A N 1
ATOM 724 C CA . PHE A 1 87 ? -12.004 -2.337 9.578 1.00 77.00 87 PHE A CA 1
ATOM 725 C C . PHE A 1 87 ? -12.100 -3.716 8.874 1.00 77.00 87 PHE A C 1
ATOM 727 O O . PHE A 1 87 ? -11.157 -4.166 8.225 1.00 77.00 87 PHE A O 1
ATOM 734 N N . GLN A 1 88 ? -13.245 -4.408 8.948 1.00 82.56 88 GLN A N 1
ATOM 735 C CA . GLN A 1 88 ? -13.434 -5.688 8.234 1.00 82.56 88 GLN A CA 1
ATOM 736 C C . GLN A 1 88 ? -13.307 -5.554 6.707 1.00 82.56 88 GLN A C 1
ATOM 738 O O . GLN A 1 88 ? -12.595 -6.335 6.082 1.00 82.56 88 GLN A O 1
ATOM 743 N N . ILE A 1 89 ? -13.938 -4.533 6.117 1.00 86.38 89 ILE A N 1
ATOM 744 C CA . ILE A 1 89 ? -13.887 -4.274 4.666 1.00 86.38 89 ILE A CA 1
ATOM 745 C C . ILE A 1 89 ? -12.449 -4.003 4.207 1.00 86.38 89 ILE A C 1
ATOM 747 O O . ILE A 1 89 ? -12.025 -4.499 3.166 1.00 86.38 89 ILE A O 1
ATOM 751 N N . PHE A 1 90 ? -11.680 -3.267 5.015 1.00 86.31 90 PHE A N 1
ATOM 752 C CA . PHE A 1 90 ? -10.276 -2.988 4.729 1.00 86.31 90 PHE A CA 1
ATOM 753 C C . PHE A 1 90 ? -9.466 -4.282 4.626 1.00 86.31 90 PHE A C 1
ATOM 755 O O . PHE A 1 90 ? -8.746 -4.463 3.653 1.00 86.31 90 PHE A O 1
ATOM 762 N N . ARG A 1 91 ? -9.612 -5.206 5.589 1.00 87.12 91 ARG A N 1
ATOM 763 C CA . ARG A 1 91 ? -8.898 -6.496 5.577 1.00 87.12 91 ARG A CA 1
ATOM 764 C C . ARG A 1 91 ? -9.198 -7.321 4.333 1.00 87.12 91 ARG A C 1
ATOM 766 O O . ARG A 1 91 ? -8.285 -7.885 3.743 1.00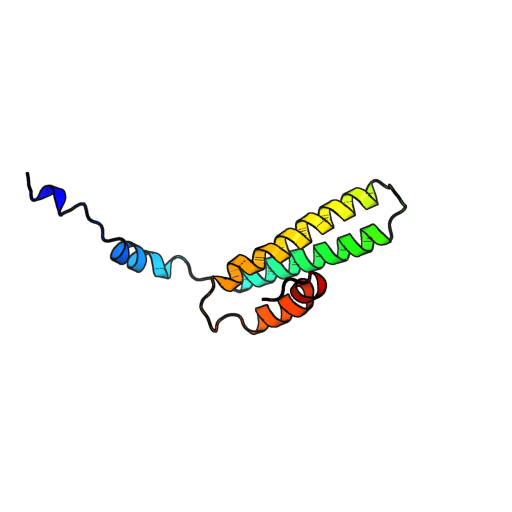 87.12 91 ARG A O 1
ATOM 773 N N . VAL A 1 92 ? -10.463 -7.360 3.911 1.00 89.25 92 VAL A N 1
ATOM 774 C CA . VAL A 1 92 ? -10.860 -8.070 2.685 1.00 89.25 92 VAL A CA 1
ATOM 775 C C . VAL A 1 92 ? -10.174 -7.459 1.464 1.00 89.25 92 VAL A C 1
ATOM 777 O O . VAL A 1 92 ? -9.544 -8.182 0.695 1.00 89.25 92 VAL A O 1
ATOM 780 N N . ILE A 1 93 ? -10.244 -6.134 1.309 1.00 90.19 93 ILE A N 1
ATOM 781 C CA . ILE A 1 93 ? -9.615 -5.436 0.180 1.00 90.19 93 ILE A CA 1
ATOM 782 C C . ILE A 1 93 ? -8.090 -5.601 0.213 1.00 90.19 93 ILE A C 1
ATOM 784 O O . ILE A 1 93 ? -7.480 -5.877 -0.818 1.00 90.19 93 ILE A O 1
ATOM 788 N N . TRP A 1 94 ? -7.475 -5.509 1.391 1.00 89.88 94 TRP A N 1
ATOM 789 C CA . TRP A 1 94 ? -6.041 -5.711 1.566 1.00 89.88 94 TRP A CA 1
ATOM 790 C C . TRP A 1 94 ? -5.610 -7.135 1.194 1.00 89.88 94 TRP A C 1
ATOM 792 O O . TRP A 1 94 ? -4.654 -7.300 0.438 1.00 89.88 94 TRP A O 1
ATOM 802 N N . ASN A 1 95 ? -6.338 -8.163 1.645 1.00 90.12 95 ASN A N 1
ATOM 803 C CA . ASN A 1 95 ? -6.042 -9.556 1.302 1.00 90.12 95 ASN A CA 1
ATOM 804 C C . ASN A 1 95 ? -6.140 -9.790 -0.214 1.00 90.12 95 ASN A C 1
ATOM 806 O O . ASN A 1 95 ? -5.279 -10.452 -0.781 1.00 90.12 95 ASN A O 1
ATOM 810 N N . ILE A 1 96 ? -7.134 -9.210 -0.893 1.00 90.88 96 ILE A N 1
ATOM 811 C CA . ILE A 1 96 ? -7.290 -9.355 -2.350 1.00 90.88 96 ILE A CA 1
ATOM 812 C C . ILE A 1 96 ? -6.153 -8.661 -3.113 1.00 90.88 96 ILE A C 1
ATOM 814 O O . ILE A 1 96 ? -5.608 -9.236 -4.052 1.00 90.88 96 ILE A O 1
ATOM 818 N N . LEU A 1 97 ? -5.797 -7.432 -2.729 1.00 89.50 97 LEU A N 1
ATOM 819 C CA . LEU A 1 97 ? -4.850 -6.603 -3.485 1.00 89.50 97 LEU A CA 1
ATOM 820 C C . LEU A 1 97 ? -3.377 -6.862 -3.147 1.00 89.50 97 LEU A C 1
ATOM 822 O O . LEU A 1 97 ? -2.507 -6.585 -3.971 1.00 89.50 97 LEU A O 1
ATOM 826 N N . CYS A 1 98 ? -3.091 -7.326 -1.931 1.00 89.19 98 CYS A N 1
ATOM 827 C CA . CYS A 1 98 ? -1.741 -7.411 -1.377 1.00 89.19 98 CYS A CA 1
ATOM 828 C C . CYS A 1 98 ? -1.493 -8.769 -0.709 1.00 89.19 98 CYS A C 1
ATOM 830 O O . CYS A 1 98 ? -0.576 -9.484 -1.107 1.00 89.19 98 CYS A O 1
ATOM 832 N N . GLY A 1 99 ? -2.344 -9.169 0.242 1.00 87.44 99 GLY A N 1
ATOM 833 C CA . GLY A 1 99 ? -2.114 -10.352 1.077 1.00 87.44 99 GLY A CA 1
ATOM 834 C C . GLY A 1 99 ? -1.998 -11.663 0.299 1.00 87.44 99 GLY A C 1
ATOM 835 O O . GLY A 1 99 ? -0.995 -12.358 0.424 1.00 87.44 99 GLY A O 1
ATOM 836 N N . PHE A 1 100 ? -2.977 -12.006 -0.542 1.00 90.69 100 PHE A N 1
ATOM 837 C CA . PHE A 1 100 ? -2.911 -13.217 -1.365 1.00 90.69 100 PHE A CA 1
ATOM 838 C C . PHE A 1 100 ? -1.811 -13.147 -2.431 1.00 90.69 100 PHE A C 1
ATOM 840 O O . PHE A 1 100 ? -1.033 -14.099 -2.497 1.00 90.69 100 PHE A O 1
ATOM 847 N N . PRO A 1 101 ? -1.674 -12.058 -3.221 1.00 88.94 101 PRO A N 1
ATOM 848 C CA . PRO A 1 101 ? -0.585 -11.950 -4.193 1.00 88.94 101 PRO A CA 1
ATOM 849 C C . PRO A 1 101 ? 0.818 -12.079 -3.589 1.00 88.94 101 PRO A C 1
ATOM 851 O O . PRO A 1 101 ? 1.694 -12.669 -4.214 1.00 88.94 101 PRO A O 1
ATOM 854 N N . LEU A 1 102 ? 1.032 -11.544 -2.382 1.00 86.50 102 LEU A N 1
ATOM 855 C CA . LEU A 1 102 ? 2.321 -11.594 -1.684 1.00 86.50 102 LEU A CA 1
ATOM 856 C C . LEU A 1 102 ? 2.446 -12.776 -0.710 1.00 86.50 102 LEU A C 1
ATOM 858 O O . LEU A 1 102 ? 3.466 -12.892 -0.040 1.00 86.50 102 LEU A O 1
ATOM 862 N N . MET A 1 103 ? 1.443 -13.659 -0.638 1.00 88.69 103 MET A N 1
ATOM 863 C CA . MET A 1 103 ? 1.396 -14.826 0.258 1.00 88.69 103 MET A CA 1
ATOM 864 C C . MET A 1 103 ? 1.501 -14.490 1.761 1.00 88.69 103 MET A C 1
ATOM 866 O O . MET A 1 103 ? 2.030 -15.273 2.548 1.00 88.69 103 MET A O 1
ATOM 870 N N . ILE A 1 104 ? 0.961 -13.342 2.173 1.00 86.75 104 ILE A N 1
ATOM 871 C CA . ILE A 1 104 ? 0.917 -12.868 3.564 1.00 86.75 104 ILE A CA 1
ATOM 872 C C . ILE A 1 104 ? -0.547 -12.544 3.912 1.00 86.75 104 ILE A C 1
ATOM 874 O O . ILE A 1 104 ? -0.923 -11.380 3.916 1.00 86.75 104 ILE A O 1
ATOM 878 N N . PRO A 1 105 ? -1.439 -13.525 4.129 1.00 82.19 105 PRO A N 1
ATOM 879 C CA . PRO A 1 105 ? -2.824 -13.228 4.487 1.00 82.19 105 PRO A CA 1
ATOM 880 C C . PRO A 1 105 ? -2.936 -12.670 5.915 1.00 82.19 105 PRO A C 1
ATOM 882 O O . PRO A 1 105 ? -2.177 -13.053 6.807 1.00 82.19 105 PRO A O 1
ATOM 885 N N . SER A 1 106 ? -3.912 -11.780 6.110 1.00 75.06 106 SER A N 1
ATOM 886 C CA . SER A 1 106 ? -4.258 -11.148 7.394 1.00 75.06 106 SER A CA 1
ATOM 887 C C . SER A 1 106 ? -5.438 -11.766 8.123 1.00 75.06 106 SER A C 1
ATOM 889 O O . SER A 1 106 ? -6.328 -12.321 7.433 1.00 75.06 106 SER A O 1
#

Radius of gyration: 21.39 Å; chains: 1; bounding box: 33×27×76 Å